Protein AF-A0A969CCJ9-F1 (afdb_monomer)

Radius of gyration: 12.67 Å; Cα contacts (8 Å, |Δi|>4): 62; chains: 1; bounding box: 26×26×32 Å

Mean predicted aligned error: 3.58 Å

Structure (mmCIF, N/CA/C/O backbone):
data_AF-A0A969CCJ9-F1
#
_entry.id   AF-A0A969CCJ9-F1
#
loop_
_atom_site.group_PDB
_atom_site.id
_atom_site.type_symbol
_atom_site.label_atom_id
_atom_site.label_alt_id
_atom_site.label_comp_id
_atom_site.label_asym_id
_atom_site.label_entity_id
_atom_site.label_seq_id
_atom_site.pdbx_PDB_ins_code
_atom_site.Cartn_x
_atom_site.Cartn_y
_atom_site.Cartn_z
_atom_site.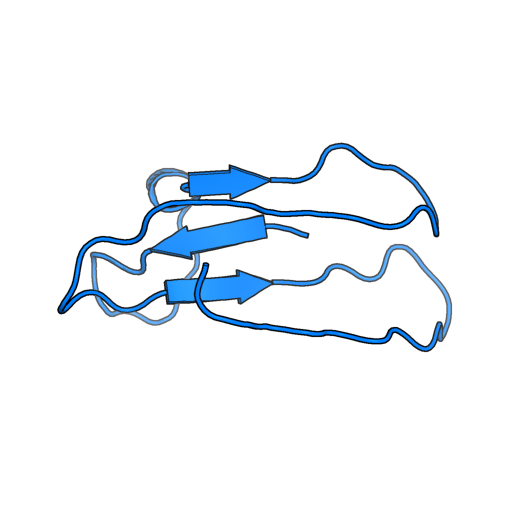occupancy
_atom_site.B_iso_or_equiv
_atom_site.auth_seq_id
_atom_site.auth_comp_id
_atom_site.auth_asym_id
_atom_site.auth_atom_id
_atom_site.pdbx_PDB_model_num
ATOM 1 N N . MET A 1 1 ? 0.787 -0.610 -7.948 1.00 92.38 1 MET A N 1
ATOM 2 C CA . MET A 1 1 ? 0.755 -0.511 -6.468 1.00 92.38 1 MET A CA 1
ATOM 3 C C . MET A 1 1 ? -0.580 -0.980 -5.893 1.00 92.38 1 MET A C 1
ATOM 5 O O . MET A 1 1 ? -1.591 -0.895 -6.588 1.00 92.38 1 MET A O 1
ATOM 9 N N . ARG A 1 2 ? -0.612 -1.425 -4.630 1.00 95.25 2 ARG A N 1
ATOM 10 C CA . ARG A 1 2 ? -1.854 -1.693 -3.878 1.00 95.25 2 ARG A CA 1
ATOM 11 C C . ARG A 1 2 ? -1.800 -1.162 -2.447 1.00 95.25 2 ARG A C 1
ATOM 13 O O . ARG A 1 2 ? -0.729 -1.141 -1.845 1.00 95.25 2 ARG A O 1
ATOM 20 N N . LEU A 1 3 ? -2.962 -0.778 -1.926 1.00 96.44 3 LEU A N 1
ATOM 21 C CA . LEU A 1 3 ? -3.198 -0.418 -0.529 1.00 96.44 3 LEU A CA 1
ATOM 22 C C . LEU A 1 3 ? -3.978 -1.544 0.154 1.00 96.44 3 LEU A C 1
ATOM 24 O O . LEU A 1 3 ? -4.979 -2.030 -0.380 1.00 96.44 3 LEU A O 1
ATOM 28 N N . VAL A 1 4 ? -3.519 -1.929 1.336 1.00 97.38 4 VAL A N 1
ATOM 29 C CA . VAL A 1 4 ? -4.022 -3.062 2.116 1.00 97.38 4 VAL A CA 1
ATOM 30 C C . VAL A 1 4 ? -4.297 -2.593 3.542 1.00 97.38 4 VAL A C 1
ATOM 32 O O . VAL A 1 4 ? -3.549 -1.764 4.058 1.00 97.38 4 VAL A O 1
ATOM 35 N N . ASN A 1 5 ? -5.357 -3.103 4.164 1.00 97.25 5 ASN A N 1
ATOM 36 C CA . ASN A 1 5 ? -5.589 -2.993 5.606 1.00 97.25 5 ASN A CA 1
ATOM 37 C C . ASN A 1 5 ? -5.415 -4.379 6.216 1.00 97.25 5 ASN A C 1
ATOM 39 O O . ASN A 1 5 ? -6.264 -5.234 5.976 1.00 97.25 5 ASN A O 1
ATOM 43 N N . ASP A 1 6 ? -4.327 -4.565 6.955 1.00 95.69 6 ASP A N 1
ATOM 44 C CA . ASP A 1 6 ? -4.028 -5.805 7.671 1.00 95.69 6 ASP A CA 1
ATOM 45 C C . ASP A 1 6 ? -4.960 -5.887 8.885 1.00 95.69 6 ASP A C 1
ATOM 47 O O . ASP A 1 6 ? -4.762 -5.213 9.903 1.00 95.69 6 ASP A O 1
ATOM 51 N N . ARG A 1 7 ? -6.050 -6.633 8.717 1.00 95.62 7 ARG A N 1
ATOM 52 C CA . ARG A 1 7 ? -7.146 -6.733 9.687 1.00 95.62 7 ARG A CA 1
ATOM 53 C C . ARG A 1 7 ? -6.945 -7.899 10.639 1.00 95.62 7 ARG A C 1
ATOM 55 O O . ARG A 1 7 ? -7.572 -7.907 11.700 1.00 95.62 7 ARG A O 1
ATOM 62 N N . ASN A 1 8 ? -6.162 -8.894 10.235 1.00 94.38 8 ASN A N 1
ATOM 63 C CA . ASN A 1 8 ? -5.879 -10.079 11.034 1.00 94.38 8 ASN A CA 1
ATOM 64 C C . ASN A 1 8 ? -4.541 -9.964 11.802 1.00 94.38 8 ASN A C 1
ATOM 66 O O . ASN A 1 8 ? -4.286 -10.783 12.686 1.00 94.38 8 ASN A O 1
ATOM 70 N N . ASN A 1 9 ? -3.760 -8.907 11.546 1.00 92.69 9 ASN A N 1
ATOM 71 C CA . ASN A 1 9 ? -2.513 -8.552 12.222 1.00 92.69 9 ASN A CA 1
ATOM 72 C C . ASN A 1 9 ? -1.410 -9.614 12.093 1.00 92.69 9 ASN A C 1
ATOM 74 O O . ASN A 1 9 ? -0.564 -9.741 12.986 1.00 92.69 9 ASN A O 1
ATOM 78 N N . ASP A 1 10 ? -1.392 -10.366 10.994 1.00 94.62 10 ASP A N 1
ATOM 79 C CA . ASP A 1 10 ? -0.393 -11.413 10.755 1.00 94.62 10 ASP A CA 1
ATOM 80 C C . ASP A 1 10 ? 0.761 -10.969 9.839 1.00 94.62 10 ASP A C 1
ATOM 82 O O . ASP A 1 10 ? 1.710 -11.730 9.626 1.00 94.62 10 ASP A O 1
ATOM 86 N N . SER A 1 11 ? 0.731 -9.719 9.355 1.00 90.38 11 SER A N 1
ATOM 87 C CA . SER A 1 11 ? 1.719 -9.163 8.417 1.00 90.38 11 SER A CA 1
ATOM 88 C C . SER A 1 11 ? 1.814 -9.909 7.077 1.00 90.38 11 SER A C 1
ATOM 90 O O . SER A 1 11 ? 2.783 -9.728 6.326 1.00 90.38 11 SER A O 1
ATOM 92 N N . VAL A 1 12 ? 0.822 -10.731 6.752 1.00 93.12 12 VAL A N 1
ATOM 93 C CA . VAL A 1 12 ? 0.609 -11.331 5.438 1.00 93.12 12 VAL A CA 1
ATOM 94 C C . VAL A 1 12 ? -0.413 -10.473 4.697 1.00 93.12 12 VAL A C 1
ATOM 96 O O . VAL A 1 12 ? -1.253 -9.817 5.290 1.00 93.12 12 VAL A O 1
ATOM 99 N N . ILE A 1 13 ? -0.302 -10.400 3.369 1.00 91.56 13 ILE A N 1
ATOM 100 C CA . ILE A 1 13 ? -1.310 -9.697 2.571 1.00 91.56 13 ILE A CA 1
ATOM 101 C C . ILE A 1 13 ? -2.326 -10.709 2.068 1.00 91.56 13 ILE A C 1
ATOM 103 O O . ILE A 1 13 ? -2.037 -11.439 1.109 1.00 91.56 13 ILE A O 1
ATOM 107 N N . ASP A 1 14 ? -3.529 -10.666 2.629 1.00 95.00 14 ASP A N 1
ATOM 108 C CA . ASP A 1 14 ? -4.650 -11.445 2.125 1.00 95.00 14 ASP A CA 1
ATOM 109 C C . ASP A 1 14 ? -5.385 -10.729 0.986 1.00 95.00 14 ASP A C 1
ATOM 111 O O . ASP A 1 14 ? -5.500 -9.502 0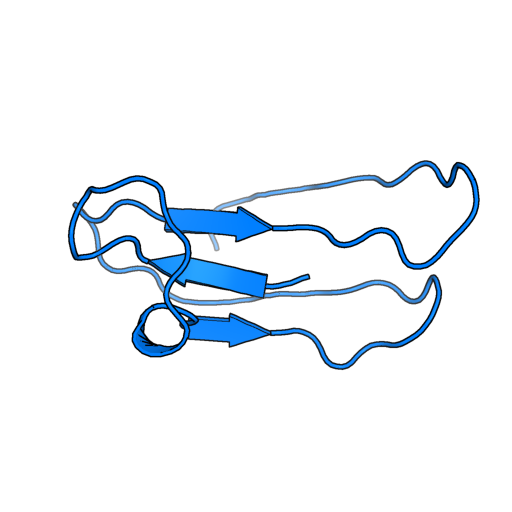.918 1.00 95.00 14 ASP A O 1
ATOM 115 N N . ALA A 1 15 ? -5.956 -11.510 0.064 1.00 93.81 15 ALA A N 1
ATOM 116 C CA . ALA A 1 15 ? -6.737 -10.958 -1.045 1.00 93.81 15 ALA A CA 1
ATOM 117 C C . ALA A 1 15 ? -7.954 -10.147 -0.557 1.00 93.81 15 ALA A C 1
ATOM 119 O O . ALA A 1 15 ? -8.320 -9.154 -1.184 1.00 93.81 15 ALA A O 1
ATOM 120 N N . SER A 1 16 ? -8.552 -10.535 0.575 1.00 95.31 16 SER A N 1
ATOM 121 C CA . SER A 1 16 ? -9.685 -9.843 1.207 1.00 95.31 16 SER A CA 1
ATOM 122 C C . SER A 1 16 ? -9.318 -8.532 1.909 1.00 95.31 16 SER A C 1
ATOM 124 O O . SER A 1 16 ? -10.208 -7.774 2.299 1.00 95.31 16 SER A O 1
ATOM 126 N N . GLU A 1 17 ? -8.029 -8.267 2.094 1.00 96.44 17 GLU A N 1
ATOM 127 C CA . GLU A 1 17 ? -7.513 -7.082 2.785 1.00 96.44 17 GLU A CA 1
ATOM 128 C C . GLU A 1 17 ? -7.099 -5.968 1.825 1.00 96.44 17 GLU A C 1
ATOM 130 O O . GLU A 1 17 ? -6.861 -4.829 2.237 1.00 96.44 17 GLU A O 1
ATOM 135 N N . VAL A 1 18 ? -7.046 -6.272 0.526 1.00 96.38 18 VAL A N 1
ATOM 136 C CA . VAL A 1 18 ? -6.777 -5.284 -0.516 1.00 96.38 18 VAL A CA 1
ATOM 137 C C . VAL A 1 18 ? -7.949 -4.309 -0.597 1.00 96.38 18 VAL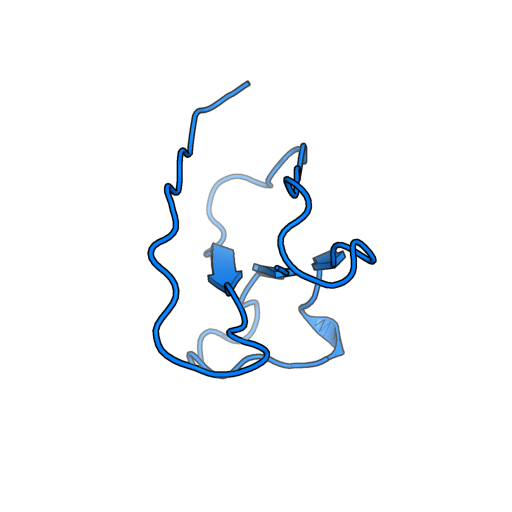 A C 1
ATOM 139 O O . VAL A 1 18 ? -9.061 -4.676 -0.969 1.00 96.38 18 VAL A O 1
ATOM 142 N N . ILE A 1 19 ? -7.685 -3.042 -0.283 1.00 96.62 19 ILE A N 1
ATOM 143 C CA . ILE A 1 19 ? -8.677 -1.965 -0.378 1.00 96.62 19 ILE A CA 1
ATOM 144 C C . ILE A 1 19 ? -8.773 -1.474 -1.815 1.00 96.62 19 ILE A C 1
ATOM 146 O O . ILE A 1 19 ? -9.860 -1.301 -2.360 1.00 96.62 19 ILE A O 1
ATOM 150 N N . VAL A 1 20 ? -7.616 -1.220 -2.423 1.00 96.12 20 VAL A N 1
ATOM 151 C CA . VAL A 1 20 ? -7.522 -0.699 -3.783 1.00 96.12 20 VAL A CA 1
ATOM 152 C C . VAL A 1 20 ? -6.191 -1.098 -4.398 1.00 96.12 20 VAL A C 1
ATOM 154 O O . VAL A 1 20 ? -5.157 -1.160 -3.729 1.00 96.12 20 VAL A O 1
ATOM 157 N N . SER A 1 21 ? -6.218 -1.362 -5.699 1.00 94.44 21 SER A N 1
ATOM 158 C CA . SER A 1 21 ? -5.028 -1.592 -6.508 1.00 94.44 21 SER A CA 1
ATOM 159 C C . SER A 1 21 ? -5.063 -0.681 -7.724 1.00 94.44 21 SER A C 1
ATOM 161 O O . SER A 1 21 ? -6.122 -0.419 -8.294 1.00 94.44 21 SER A O 1
ATOM 163 N N . SER A 1 22 ? -3.901 -0.162 -8.099 1.00 92.62 22 SER A N 1
ATOM 164 C CA . SER A 1 22 ? -3.762 0.550 -9.359 1.00 92.62 22 SER A CA 1
ATOM 165 C C . SER A 1 22 ? -3.707 -0.453 -10.508 1.00 92.62 22 SER A C 1
ATOM 167 O O . SER A 1 22 ? -3.044 -1.485 -10.411 1.00 92.62 22 SER A O 1
ATOM 169 N N . THR A 1 23 ? -4.381 -0.125 -11.606 1.00 89.88 23 THR A N 1
ATOM 170 C CA . THR A 1 23 ? -4.346 -0.878 -12.867 1.00 89.88 23 THR A CA 1
ATOM 171 C C . THR A 1 23 ? -3.420 -0.233 -13.903 1.00 89.88 23 THR A C 1
ATOM 173 O O . THR A 1 23 ? -3.439 -0.610 -15.075 1.00 89.88 23 THR A O 1
ATOM 176 N N . SER A 1 24 ? -2.637 0.775 -13.506 1.00 88.88 24 SER A N 1
ATOM 177 C CA . SER A 1 24 ? -1.635 1.396 -14.373 1.00 88.88 24 SER A CA 1
ATOM 178 C C . SER A 1 24 ? -0.521 0.398 -14.689 1.00 88.88 24 SER A C 1
ATOM 180 O O . SER A 1 24 ? 0.116 -0.145 -13.795 1.00 88.88 24 SER A O 1
ATOM 182 N N . ALA A 1 25 ? -0.271 0.170 -15.977 1.00 80.94 25 ALA A N 1
ATOM 183 C CA . ALA A 1 25 ? 0.804 -0.701 -16.438 1.00 80.94 25 ALA A CA 1
ATOM 184 C C . ALA A 1 25 ? 2.120 0.066 -16.659 1.00 80.94 25 ALA A C 1
ATOM 186 O O . ALA A 1 25 ? 2.123 1.266 -16.953 1.00 80.94 25 ALA A O 1
ATOM 187 N N . GLY A 1 26 ? 3.239 -0.660 -16.605 1.00 82.75 26 GLY A N 1
ATOM 188 C CA . GLY A 1 26 ? 4.565 -0.134 -16.931 1.00 82.75 26 GLY A CA 1
ATOM 189 C C . GLY A 1 26 ? 5.091 0.859 -15.892 1.00 82.75 26 GLY A C 1
ATOM 190 O O . GLY A 1 26 ? 5.030 0.600 -14.697 1.00 82.75 26 GLY A O 1
ATOM 191 N N . ASN A 1 27 ? 5.637 1.982 -16.361 1.00 84.56 27 ASN A N 1
ATOM 192 C CA . ASN A 1 27 ? 6.236 3.042 -15.538 1.00 84.56 27 ASN A CA 1
ATOM 193 C C . ASN A 1 27 ? 5.337 4.286 -15.408 1.00 84.56 27 ASN A C 1
ATOM 195 O O . ASN A 1 27 ? 5.824 5.376 -15.106 1.00 84.56 27 ASN A O 1
ATOM 199 N N . ARG A 1 28 ? 4.036 4.149 -15.694 1.00 89.19 28 ARG A N 1
ATOM 200 C CA . ARG A 1 28 ? 3.082 5.255 -15.558 1.00 89.19 28 ARG A CA 1
ATOM 201 C C . ARG A 1 28 ? 2.926 5.608 -14.083 1.00 89.19 28 ARG A C 1
ATOM 203 O O . ARG A 1 28 ? 2.909 4.720 -13.238 1.00 89.19 28 ARG A O 1
ATOM 210 N N . SER A 1 29 ? 2.758 6.896 -13.794 1.00 90.38 29 SER A N 1
ATOM 211 C CA . SER A 1 29 ? 2.470 7.348 -12.435 1.00 90.38 29 SER A CA 1
ATOM 212 C C . SER A 1 29 ? 1.209 6.673 -11.898 1.00 90.38 29 SER A C 1
ATOM 214 O O . SER A 1 29 ? 0.179 6.604 -12.575 1.00 90.38 29 SER A O 1
ATOM 216 N N . GLU A 1 30 ? 1.300 6.189 -10.667 1.00 93.25 30 GLU A N 1
ATOM 217 C CA . GLU A 1 30 ? 0.202 5.569 -9.940 1.00 93.25 30 GLU A CA 1
ATOM 218 C C . GLU A 1 30 ? -0.257 6.517 -8.820 1.00 93.25 30 GLU A C 1
ATOM 220 O O . GLU A 1 30 ? 0.559 7.207 -8.211 1.00 93.25 30 GLU A O 1
ATOM 225 N N . LEU A 1 31 ? -1.566 6.568 -8.560 1.00 93.19 31 LEU A N 1
ATOM 226 C CA . LEU A 1 31 ? -2.160 7.381 -7.500 1.00 93.19 31 LEU A CA 1
ATOM 227 C C . LEU A 1 31 ? -3.203 6.550 -6.756 1.00 93.19 31 LEU A C 1
ATOM 229 O O . LEU A 1 31 ? -4.075 5.944 -7.378 1.00 93.19 31 LEU A O 1
ATOM 233 N N . ILE A 1 32 ? -3.127 6.562 -5.429 1.00 94.12 32 ILE A N 1
ATOM 234 C CA . ILE A 1 32 ? -4.175 6.066 -4.540 1.00 94.12 32 ILE A CA 1
ATOM 235 C C . ILE A 1 32 ? -4.605 7.241 -3.669 1.00 94.12 32 ILE A C 1
ATOM 237 O O . ILE A 1 32 ? -3.778 7.830 -2.980 1.00 94.12 32 ILE A O 1
ATOM 241 N N . ASN A 1 33 ? -5.894 7.573 -3.710 1.00 94.00 33 ASN A N 1
ATOM 242 C CA . ASN A 1 33 ? -6.497 8.571 -2.838 1.00 94.00 33 ASN A CA 1
ATOM 243 C C . ASN A 1 33 ? -7.660 7.918 -2.091 1.00 94.00 33 ASN A C 1
ATOM 245 O O . ASN A 1 33 ? -8.669 7.581 -2.711 1.00 94.00 33 ASN A O 1
ATOM 249 N N . GLN A 1 34 ? -7.490 7.683 -0.792 1.00 94.50 34 GLN A N 1
ATOM 250 C CA . GLN A 1 34 ? -8.411 6.870 -0.008 1.00 94.50 34 GLN A CA 1
ATOM 251 C C . GLN A 1 34 ? -8.551 7.416 1.413 1.00 94.50 34 GLN A C 1
ATOM 253 O O . GLN A 1 34 ? -7.556 7.678 2.085 1.00 94.50 34 GLN A O 1
ATOM 258 N N . PHE A 1 35 ? -9.792 7.516 1.895 1.00 94.94 35 PHE A N 1
ATOM 259 C CA . PHE A 1 35 ? -10.055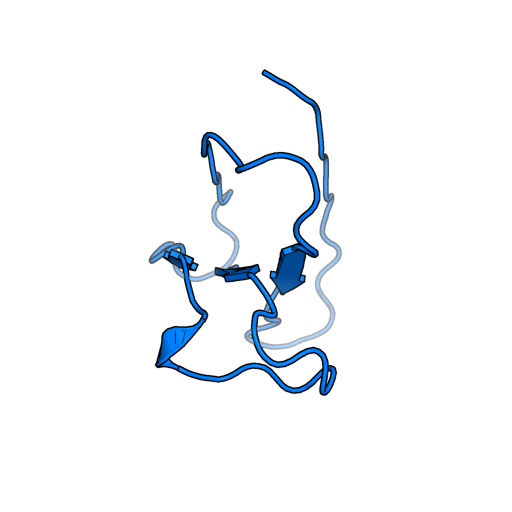 7.750 3.313 1.00 94.94 35 PHE A CA 1
ATOM 260 C C . PHE A 1 35 ? -9.779 6.472 4.102 1.00 94.94 35 PHE A C 1
ATOM 262 O O . PHE A 1 35 ? -10.327 5.412 3.783 1.00 94.94 35 PHE A O 1
ATOM 269 N N . LEU A 1 36 ? -8.930 6.584 5.122 1.00 93.50 36 LEU A N 1
ATOM 270 C CA . LEU A 1 36 ? -8.543 5.478 5.990 1.00 93.50 36 LEU A CA 1
ATOM 271 C C . LEU A 1 36 ? -9.284 5.570 7.320 1.00 93.50 36 LEU A C 1
ATOM 273 O O . LEU A 1 36 ? -9.470 6.654 7.874 1.00 93.50 36 LEU A O 1
ATOM 277 N N . THR A 1 37 ? -9.685 4.421 7.850 1.00 94.25 37 THR A N 1
ATOM 278 C CA . THR A 1 37 ? -10.246 4.323 9.197 1.00 94.25 37 THR A CA 1
ATOM 279 C C . THR A 1 37 ? -9.124 4.475 10.230 1.00 94.25 37 THR A C 1
ATOM 281 O O . THR A 1 37 ? -8.154 3.711 10.163 1.00 94.25 37 THR A O 1
ATOM 284 N N . PRO A 1 38 ? -9.232 5.422 11.183 1.00 94.25 38 PRO A N 1
ATOM 285 C CA . PRO A 1 38 ? -8.263 5.569 12.265 1.00 94.25 38 PRO A CA 1
ATOM 286 C C . PRO A 1 38 ? -8.147 4.305 13.123 1.00 94.25 38 PRO A C 1
ATOM 288 O O . PRO A 1 38 ? -9.130 3.600 13.338 1.00 94.25 38 PRO A O 1
ATOM 291 N N . GLY A 1 39 ? -6.951 4.051 13.655 1.00 93.12 39 GLY A N 1
ATO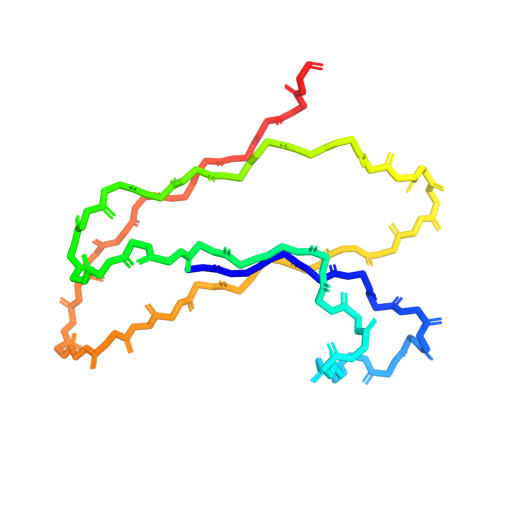M 292 C CA . GLY A 1 39 ? -6.697 2.917 14.551 1.00 93.12 39 GLY A CA 1
ATOM 293 C C . GLY A 1 39 ? -6.508 1.564 13.858 1.00 93.12 39 GLY A C 1
ATOM 294 O O . GLY A 1 39 ? -6.377 0.562 14.550 1.00 93.12 39 GLY A O 1
ATOM 295 N N . SER A 1 40 ? -6.473 1.515 12.522 1.00 93.81 40 SER A N 1
ATOM 296 C CA . SER A 1 40 ? -6.105 0.314 11.756 1.00 93.81 40 SER A CA 1
ATOM 297 C C . SER A 1 40 ? -4.702 0.428 11.156 1.00 93.81 40 SER A C 1
ATOM 299 O O . SER A 1 40 ? -4.194 1.534 10.949 1.00 93.81 40 SER A O 1
ATOM 301 N N . THR A 1 41 ? -4.100 -0.718 10.841 1.00 93.81 41 THR A N 1
ATOM 302 C CA . THR A 1 41 ? -2.785 -0.803 10.200 1.00 93.81 41 THR A CA 1
ATOM 303 C C . THR A 1 41 ? -2.943 -0.932 8.691 1.00 93.81 41 THR A C 1
ATOM 305 O O . THR A 1 41 ? -3.627 -1.823 8.197 1.00 93.81 41 THR A O 1
ATOM 308 N N . TYR A 1 42 ? -2.278 -0.050 7.946 1.00 94.94 42 TYR A N 1
ATOM 309 C CA . TYR A 1 42 ? -2.312 -0.067 6.488 1.00 94.94 42 TYR A CA 1
ATOM 310 C C . TYR A 1 42 ? -0.922 -0.282 5.916 1.00 94.94 42 TYR A C 1
ATOM 312 O O . TYR A 1 42 ? 0.052 0.320 6.370 1.00 94.94 42 TYR A O 1
ATOM 320 N N . TYR A 1 43 ? -0.861 -1.081 4.859 1.00 94.50 43 TYR A N 1
ATOM 321 C CA . TYR A 1 43 ? 0.351 -1.321 4.095 1.00 94.50 43 TYR A CA 1
ATOM 322 C C . TYR A 1 43 ? 0.169 -0.844 2.664 1.00 94.50 43 TYR A C 1
ATOM 324 O O . TYR A 1 43 ? -0.858 -1.082 2.023 1.00 94.50 43 TYR A O 1
ATOM 332 N N . LEU A 1 44 ? 1.208 -0.195 2.147 1.00 94.00 44 LEU A N 1
ATOM 333 C CA . LEU A 1 44 ? 1.315 0.133 0.739 1.00 94.00 44 LEU A CA 1
ATOM 334 C C . LEU A 1 44 ? 2.370 -0.763 0.097 1.00 94.00 44 LEU A C 1
ATOM 336 O O . LEU A 1 44 ? 3.538 -0.730 0.477 1.00 94.00 44 LEU A O 1
ATOM 340 N N . GLN A 1 45 ? 1.959 -1.540 -0.902 1.00 92.06 45 GLN A N 1
ATOM 341 C CA . GLN A 1 45 ? 2.864 -2.381 -1.672 1.00 92.06 45 GLN A CA 1
ATOM 342 C C . GLN A 1 45 ? 3.069 -1.812 -3.075 1.00 92.06 45 GLN A C 1
ATOM 344 O O . GLN A 1 45 ? 2.121 -1.620 -3.844 1.00 92.06 45 GLN A O 1
ATOM 349 N N . VAL A 1 46 ? 4.334 -1.596 -3.429 1.00 90.69 46 VAL 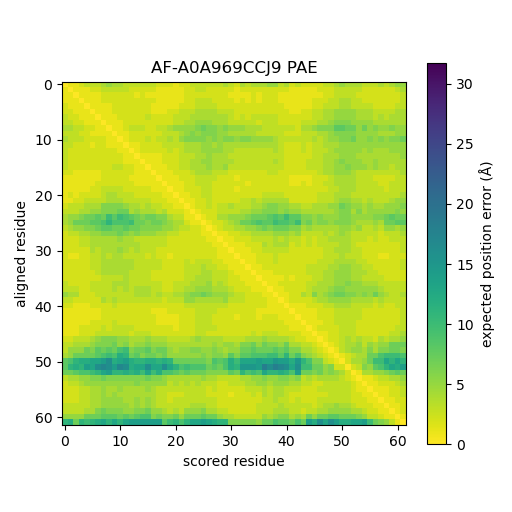A N 1
ATOM 350 C CA . VAL A 1 46 ? 4.774 -1.231 -4.778 1.00 90.69 46 VAL A CA 1
ATOM 351 C C . VAL A 1 46 ? 5.358 -2.476 -5.443 1.00 90.69 46 VAL A C 1
ATOM 353 O O . VAL A 1 46 ? 6.157 -3.186 -4.836 1.00 90.69 46 VAL A O 1
ATOM 356 N N . TYR A 1 47 ? 4.939 -2.761 -6.677 1.00 86.94 47 TYR A N 1
ATOM 357 C CA . TYR A 1 47 ? 5.409 -3.921 -7.433 1.00 86.94 47 TYR A CA 1
ATOM 358 C C . TYR A 1 47 ? 6.403 -3.486 -8.489 1.00 86.94 47 TYR A C 1
ATOM 360 O O . TYR A 1 47 ? 6.121 -2.586 -9.278 1.00 86.94 47 TYR A O 1
ATOM 368 N N . GLN A 1 48 ? 7.529 -4.181 -8.556 1.00 83.94 48 GLN A N 1
ATOM 369 C CA . GLN A 1 48 ? 8.433 -4.042 -9.676 1.00 83.94 48 GLN A CA 1
ATOM 370 C C . GLN A 1 48 ? 8.084 -5.065 -10.759 1.00 83.94 48 GLN A C 1
ATOM 372 O O . GLN A 1 48 ? 8.099 -6.266 -10.508 1.00 83.94 48 GLN A O 1
ATOM 377 N N . HIS A 1 49 ? 7.799 -4.590 -11.973 1.00 79.25 49 HIS A N 1
ATOM 378 C CA . HIS A 1 49 ? 7.496 -5.473 -13.102 1.00 79.25 49 HIS A CA 1
ATOM 379 C C . HIS A 1 49 ? 8.749 -6.131 -13.700 1.00 79.25 49 HIS A C 1
ATOM 381 O O . HIS A 1 49 ? 8.705 -7.297 -14.078 1.00 79.25 49 HIS A O 1
ATOM 387 N N . SER A 1 50 ? 9.855 -5.390 -13.832 1.00 82.38 50 SER A N 1
ATOM 388 C CA . SER A 1 50 ? 11.143 -5.907 -14.319 1.00 82.38 50 SER A CA 1
ATOM 389 C C . SER A 1 50 ? 12.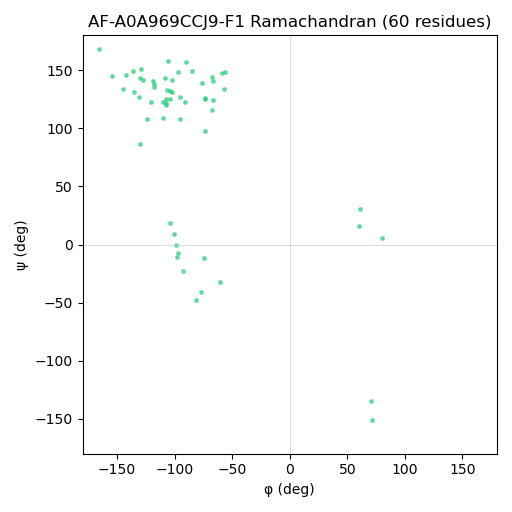292 -4.927 -14.034 1.00 82.38 50 SER A C 1
ATOM 391 O O . SER A 1 50 ? 12.058 -3.771 -13.669 1.00 82.38 50 SER A O 1
ATOM 393 N N . GLY A 1 51 ? 13.535 -5.385 -14.218 1.00 82.94 51 GLY A N 1
ATOM 394 C CA . GLY A 1 51 ? 14.738 -4.546 -14.199 1.00 82.94 51 GLY A CA 1
ATOM 395 C C . GLY A 1 51 ? 15.128 -4.029 -12.814 1.00 82.94 51 GLY A C 1
ATOM 396 O O . GLY A 1 51 ? 14.862 -4.674 -11.810 1.00 82.94 51 GLY A O 1
ATOM 397 N N . GLY A 1 52 ? 15.772 -2.863 -12.768 1.00 78.00 52 GLY A N 1
ATOM 398 C CA . GLY A 1 52 ? 16.066 -2.087 -11.560 1.00 78.00 52 GLY A CA 1
ATOM 399 C C . GLY A 1 52 ? 15.623 -0.651 -11.806 1.00 78.00 52 GLY A C 1
ATOM 400 O O . GLY A 1 52 ? 16.398 0.145 -12.328 1.00 78.00 52 GLY A O 1
ATOM 401 N N . SER A 1 53 ? 14.355 -0.344 -11.541 1.00 82.06 53 SER A N 1
ATOM 402 C CA . SER A 1 53 ? 13.796 0.988 -11.787 1.00 82.06 53 SER A CA 1
ATOM 403 C C . SER A 1 53 ? 13.658 1.747 -10.477 1.00 82.06 53 SER A C 1
ATOM 405 O O . SER A 1 53 ? 13.017 1.268 -9.544 1.00 82.06 53 SER A O 1
ATOM 407 N N . SER A 1 54 ? 14.238 2.943 -10.415 1.00 87.75 54 SER A N 1
ATOM 408 C CA . SER A 1 54 ? 14.010 3.858 -9.299 1.00 87.75 54 SER A CA 1
ATOM 409 C C . SER A 1 54 ? 12.557 4.328 -9.300 1.00 87.75 54 SER A C 1
ATOM 411 O O . SER A 1 54 ? 11.995 4.622 -10.357 1.00 87.75 54 SER A O 1
ATOM 413 N N . TYR A 1 55 ? 11.965 4.444 -8.116 1.00 87.62 55 TYR A N 1
ATOM 414 C CA . TYR A 1 55 ? 10.641 5.023 -7.930 1.00 87.62 55 TYR A CA 1
ATOM 415 C C . TYR A 1 55 ? 10.694 6.092 -6.842 1.00 87.62 55 TYR A C 1
ATOM 417 O O . TYR A 1 55 ? 11.507 6.019 -5.923 1.00 87.62 55 TYR A O 1
ATOM 425 N N . ASN A 1 56 ? 9.814 7.084 -6.955 1.00 92.31 56 ASN A N 1
ATOM 426 C CA . ASN A 1 56 ? 9.588 8.071 -5.908 1.00 92.31 56 ASN A CA 1
ATOM 427 C C . ASN A 1 56 ? 8.232 7.774 -5.276 1.00 92.31 56 ASN A C 1
ATOM 429 O O . ASN A 1 56 ? 7.220 7.770 -5.977 1.00 92.31 56 ASN A O 1
ATOM 433 N N . LEU A 1 57 ? 8.217 7.528 -3.969 1.00 92.88 57 LEU A N 1
ATOM 434 C CA . LEU A 1 57 ? 6.993 7.325 -3.205 1.00 92.88 57 LEU A CA 1
ATOM 435 C C . LEU A 1 57 ? 6.766 8.521 -2.288 1.00 92.88 57 LEU A C 1
ATOM 437 O O . LEU A 1 57 ? 7.601 8.827 -1.443 1.00 92.88 57 LEU A O 1
ATOM 441 N N . ASN A 1 58 ? 5.610 9.159 -2.448 1.00 94.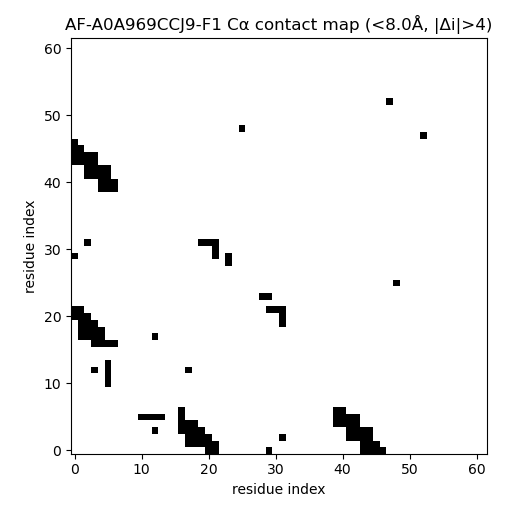31 58 ASN A 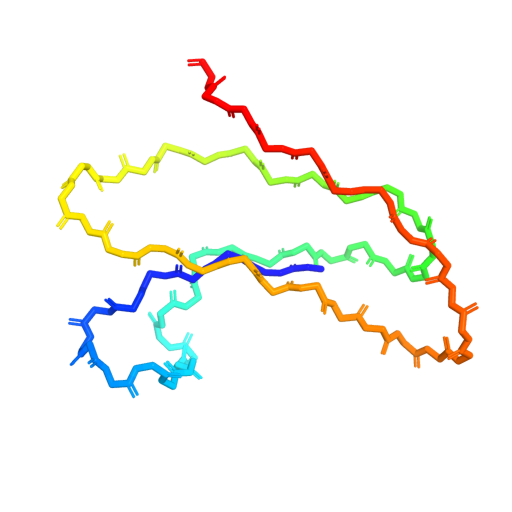N 1
ATOM 442 C CA . ASN A 1 58 ? 5.146 10.224 -1.574 1.00 94.31 58 ASN A CA 1
ATOM 443 C C . ASN A 1 58 ? 3.847 9.783 -0.907 1.00 94.31 58 ASN A C 1
ATOM 445 O O . ASN A 1 58 ? 2.958 9.243 -1.565 1.00 94.31 58 ASN A O 1
ATOM 449 N N . MET A 1 59 ? 3.749 10.029 0.394 1.00 92.50 59 MET A N 1
ATOM 450 C CA . MET A 1 59 ? 2.558 9.762 1.192 1.00 92.50 59 MET A CA 1
ATOM 451 C C . MET A 1 59 ? 2.256 11.015 2.000 1.00 92.50 59 MET A C 1
ATOM 453 O O . MET A 1 59 ? 3.130 11.529 2.695 1.00 92.50 59 MET A O 1
ATOM 457 N N . ALA A 1 60 ? 1.028 11.503 1.895 1.00 92.88 60 ALA A N 1
ATOM 458 C CA . ALA A 1 60 ? 0.557 12.652 2.645 1.00 92.88 60 ALA A CA 1
ATOM 459 C C . ALA A 1 60 ? -0.900 12.411 3.060 1.00 92.88 60 ALA A C 1
ATOM 461 O O . ALA A 1 60 ? -1.640 11.774 2.303 1.00 92.88 60 ALA A O 1
ATOM 462 N N . PRO A 1 61 ? -1.323 12.903 4.236 1.00 86.12 61 PRO A N 1
ATOM 463 C CA . PRO A 1 61 ? -2.737 13.081 4.526 1.00 86.12 61 PRO A CA 1
ATOM 464 C C . PRO A 1 61 ? -3.383 13.966 3.455 1.00 86.12 61 PRO A C 1
ATOM 466 O O . PRO A 1 61 ? -2.726 14.856 2.908 1.00 86.12 61 PRO A O 1
ATOM 469 N N . VAL A 1 62 ? -4.658 13.712 3.177 1.00 75.56 62 VAL A N 1
ATOM 470 C CA . VAL A 1 62 ? -5.510 14.631 2.410 1.00 75.56 62 VAL A CA 1
ATOM 471 C C . VAL A 1 62 ? -6.022 15.771 3.271 1.00 75.56 62 VAL A C 1
ATOM 473 O O . VAL A 1 62 ? -6.254 15.536 4.479 1.00 75.56 62 VAL A O 1
#

Secondary structure (DSSP, 8-state):
-EEEEESS-SS---GGGEEEE----TT-------PPPTT-EEEEEPPP-SS-----------

pLDDT: mean 91.3, std 5.13, range [75.56, 97.38]

Sequence (62 aa):
MRLVNDRNNDSVIDASEVIVSSTSAGNRSELINQFLTPGSTYYLQVYQHSGGSSYNLNMAPV

Foldseek 3Di:
DWKFWPPVPPPDGDPVRTPDDDPDDDPDDDDDDDDDDPPTDMDDDDDDPDDDDDDDDDDDDD

Solvent-accessible surface area (backbone atoms only — not comparable to full-atom values): 4579 Å² total; per-residue (Å²): 75,36,39,30,43,53,83,83,73,77,89,62,89,52,82,90,30,53,76,48,66,57,86,70,65,88,87,56,88,79,83,86,87,79,93,77,70,85,97,64,52,71,48,78,48,77,76,81,91,69,91,86,73,91,81,88,88,86,86,76,88,131